Protein AF-A0A511D417-F1 (afdb_monomer_lite)

pLDDT: mean 85.89, std 12.25, range [36.97, 96.19]

Radius of gyration: 12.8 Å; chains: 1; bounding box: 34×26×36 Å

Sequence (86 aa):
MTGPVEIPRTPRRIVTLGREAEVVLALGLTPLGMPRSYYGGDVEPYLRDRIAGADVTLLDVADGIPYEQVAALKPDVILAGTSTGS

Organism: NCBI:txid1123024

Secondary structure (DSSP, 8-state):
-PPP----S--SSEEESSTHHHHHHHTT---SEEEPPTTSSSS-GGGHHHHTT---EEE--TTS--HHHHHHT--SEEE-------

InterPro domains:
  IPR002491 ABC transporter periplasmic binding domain [PS50983] (12-86)
  IPR051313 Bacterial iron-siderophore binding [PTHR30532] (2-82)

Foldseek 3Di:
DDDDDDDPDDWDAEEELDPVCVVCLVVLHHHQEYEADPVDDRHDPVCCVSCPVPNYHHFHDPVHGPVVVVVVSVGPDYHDPDDPDD

Structure (mmCIF, N/CA/C/O backbone):
data_AF-A0A511D417-F1
#
_entry.id   AF-A0A511D417-F1
#
loop_
_atom_site.group_PDB
_atom_site.id
_atom_site.type_symbol
_atom_site.label_atom_id
_atom_site.label_alt_id
_atom_site.label_comp_id
_atom_site.label_asym_id
_atom_site.label_entity_id
_atom_site.label_seq_id
_atom_site.pdbx_PDB_ins_code
_atom_site.Cartn_x
_atom_site.Cartn_y
_atom_site.Cartn_z
_atom_site.occupancy
_atom_site.B_iso_or_equiv
_atom_site.auth_seq_id
_atom_site.auth_comp_id
_atom_site.auth_asym_id
_atom_site.auth_atom_id
_atom_site.pdbx_PDB_model_num
ATOM 1 N N . MET A 1 1 ? 5.075 -1.787 21.303 1.00 45.88 1 MET A N 1
ATOM 2 C CA . MET A 1 1 ? 3.851 -2.578 21.547 1.00 45.88 1 MET A CA 1
ATOM 3 C C . MET A 1 1 ? 2.658 -1.698 21.230 1.00 45.88 1 MET A C 1
ATOM 5 O O . MET A 1 1 ? 2.503 -0.670 21.874 1.00 45.88 1 MET A O 1
ATOM 9 N N . THR A 1 2 ? 1.885 -2.039 20.207 1.00 64.19 2 THR A N 1
ATOM 10 C CA . THR A 1 2 ? 0.643 -1.344 19.838 1.00 64.19 2 THR A CA 1
ATOM 11 C C . THR A 1 2 ? -0.522 -1.882 20.674 1.00 64.19 2 THR A C 1
ATOM 13 O O . THR A 1 2 ? -0.554 -3.069 20.995 1.00 64.19 2 THR A O 1
ATOM 16 N N . GLY A 1 3 ? -1.445 -1.002 21.073 1.00 67.12 3 GLY A N 1
ATOM 17 C CA . GLY A 1 3 ? -2.695 -1.382 21.742 1.00 67.12 3 GLY A CA 1
ATOM 18 C C . GLY A 1 3 ? -3.686 -2.063 20.783 1.00 67.12 3 GLY A C 1
ATOM 19 O O . GLY A 1 3 ? -3.437 -2.097 19.576 1.00 67.12 3 GLY A O 1
ATOM 20 N N . PRO A 1 4 ? -4.798 -2.619 21.295 1.00 75.69 4 PRO A N 1
ATOM 21 C CA . PRO A 1 4 ? -5.799 -3.278 20.463 1.00 75.69 4 PRO A CA 1
ATOM 22 C C . PRO A 1 4 ? -6.441 -2.290 19.480 1.00 75.69 4 PRO A C 1
ATOM 24 O O . PRO A 1 4 ? -6.748 -1.153 19.836 1.00 75.69 4 PRO A O 1
ATOM 27 N N . VAL A 1 5 ? -6.658 -2.746 18.246 1.00 74.81 5 VAL A N 1
ATOM 28 C CA . VAL A 1 5 ? -7.409 -2.023 17.213 1.00 74.81 5 VAL A CA 1
ATOM 29 C C . VAL A 1 5 ? -8.710 -2.773 16.978 1.00 74.81 5 VAL A C 1
ATOM 31 O O . VAL A 1 5 ? -8.695 -3.947 16.610 1.00 74.81 5 VAL A O 1
ATOM 34 N N . GLU A 1 6 ? -9.838 -2.103 17.190 1.00 77.44 6 GLU A N 1
ATOM 35 C CA . GLU A 1 6 ? -11.149 -2.663 16.878 1.00 77.44 6 GLU A CA 1
ATOM 36 C C . GLU A 1 6 ? -11.497 -2.416 15.409 1.00 77.44 6 GLU A C 1
ATOM 38 O O . GLU A 1 6 ? -11.475 -1.284 14.927 1.00 77.44 6 GLU A O 1
ATOM 43 N N . ILE A 1 7 ? -11.858 -3.488 14.702 1.00 72.38 7 ILE A N 1
ATOM 44 C CA . ILE A 1 7 ? -12.368 -3.433 13.330 1.00 72.38 7 ILE A CA 1
ATOM 45 C C . ILE A 1 7 ? -13.838 -3.868 13.384 1.00 72.38 7 ILE A C 1
ATOM 47 O O . ILE A 1 7 ? -14.135 -5.058 13.283 1.00 72.38 7 ILE A O 1
ATOM 51 N N . PRO A 1 8 ? -14.785 -2.933 13.586 1.00 64.25 8 PRO A N 1
ATOM 52 C CA . PRO A 1 8 ? -16.182 -3.281 13.856 1.00 64.25 8 PRO A CA 1
ATOM 53 C C . PRO A 1 8 ? -16.927 -3.821 12.625 1.00 64.25 8 PRO A C 1
ATOM 55 O O . PRO A 1 8 ? -18.028 -4.352 12.756 1.00 64.25 8 PRO A O 1
ATOM 58 N N . ARG A 1 9 ? -16.377 -3.648 11.414 1.00 74.12 9 ARG A N 1
ATOM 59 C CA . ARG A 1 9 ? -16.981 -4.062 10.136 1.00 74.12 9 ARG A CA 1
ATOM 60 C C . ARG A 1 9 ? -15.908 -4.485 9.139 1.00 74.12 9 ARG A C 1
ATOM 62 O O . ARG A 1 9 ? -14.778 -4.021 9.230 1.00 74.12 9 ARG A O 1
ATOM 69 N N . THR A 1 10 ? -16.282 -5.303 8.153 1.00 78.75 10 THR A N 1
ATOM 70 C CA . THR A 1 10 ? -15.401 -5.667 7.034 1.00 78.75 10 THR A CA 1
ATOM 71 C C . THR A 1 10 ? -14.857 -4.403 6.349 1.00 78.75 10 THR A C 1
ATOM 73 O O . THR A 1 10 ? -15.671 -3.593 5.888 1.00 78.75 10 THR A O 1
ATOM 76 N N . PRO A 1 11 ? -13.524 -4.220 6.279 1.00 80.50 11 PRO A N 1
ATOM 77 C CA . PRO A 1 11 ? -12.910 -3.059 5.641 1.00 80.50 11 PRO A CA 1
ATOM 78 C C . PRO A 1 11 ? -13.258 -3.004 4.156 1.00 80.50 11 PRO A C 1
ATOM 80 O O . PRO A 1 11 ? -13.333 -4.038 3.490 1.00 80.50 11 PRO A O 1
ATOM 83 N N . ARG A 1 12 ? -13.459 -1.800 3.627 1.00 86.44 12 ARG A N 1
ATOM 84 C CA . ARG A 1 12 ? -13.744 -1.553 2.207 1.00 86.44 12 ARG A CA 1
ATOM 85 C C . ARG A 1 12 ? -12.697 -0.671 1.538 1.00 86.44 12 ARG A C 1
ATOM 87 O O . ARG A 1 12 ? -12.625 -0.663 0.315 1.00 86.44 12 ARG A O 1
ATOM 94 N N . ARG A 1 13 ? -11.925 0.098 2.308 1.00 92.31 13 ARG A N 1
ATOM 95 C CA . ARG A 1 13 ? -10.972 1.106 1.823 1.00 92.31 13 ARG A CA 1
ATOM 96 C C . ARG A 1 13 ? -9.603 0.845 2.443 1.00 92.31 13 ARG A C 1
ATOM 98 O O . ARG A 1 13 ? -9.140 1.580 3.311 1.00 92.31 13 ARG A O 1
ATOM 105 N N . ILE A 1 14 ? -8.979 -0.234 1.986 1.00 93.69 14 ILE A N 1
ATOM 106 C CA . ILE A 1 14 ? -7.720 -0.738 2.533 1.00 93.69 14 ILE A CA 1
ATOM 107 C C . ILE A 1 14 ? -6.549 0.013 1.896 1.00 93.69 14 ILE A C 1
ATOM 109 O O . ILE A 1 14 ? -6.465 0.100 0.672 1.00 93.69 14 ILE A O 1
ATOM 113 N N . VAL A 1 15 ? -5.625 0.509 2.714 1.00 95.94 15 VAL A N 1
ATOM 114 C CA . VAL A 1 15 ? -4.295 0.954 2.272 1.00 95.94 15 VAL A CA 1
ATOM 115 C C . VAL A 1 15 ? -3.245 0.076 2.936 1.00 95.94 15 VAL A C 1
ATOM 117 O O . VAL A 1 15 ? -3.347 -0.236 4.120 1.00 95.94 15 VAL A O 1
ATOM 120 N N . THR A 1 16 ? -2.230 -0.326 2.183 1.00 94.38 16 THR A N 1
ATOM 121 C CA . THR A 1 16 ? -1.099 -1.107 2.696 1.00 94.38 16 THR A CA 1
ATOM 122 C C . THR A 1 16 ? 0.169 -0.271 2.623 1.00 94.38 16 THR A C 1
ATOM 124 O O . THR A 1 16 ? 0.383 0.409 1.622 1.00 94.38 16 THR A O 1
ATOM 127 N N . LEU A 1 17 ? 1.010 -0.328 3.655 1.00 92.00 17 LEU A N 1
ATOM 128 C CA . LEU A 1 17 ? 2.281 0.408 3.713 1.00 92.00 17 LEU A CA 1
ATOM 129 C C . LEU A 1 17 ? 3.512 -0.498 3.563 1.00 92.00 17 LEU A C 1
ATOM 131 O O . LEU A 1 17 ? 4.634 -0.003 3.514 1.00 92.00 17 LEU A O 1
ATOM 135 N N . GLY A 1 18 ? 3.305 -1.810 3.474 1.00 89.69 18 GLY A N 1
ATOM 136 C CA . GLY A 1 18 ? 4.359 -2.805 3.346 1.00 89.69 18 GLY A CA 1
ATOM 137 C C . GLY A 1 18 ? 3.942 -3.995 2.482 1.00 89.69 18 GLY A C 1
ATOM 138 O O . GLY A 1 18 ? 3.061 -3.898 1.620 1.00 89.69 18 GLY A O 1
ATOM 139 N N . ARG A 1 19 ? 4.541 -5.160 2.757 1.00 89.56 19 ARG A N 1
ATOM 140 C CA . ARG A 1 19 ? 4.258 -6.413 2.033 1.00 89.56 19 ARG A CA 1
ATOM 141 C C . ARG A 1 19 ? 2.862 -6.981 2.294 1.00 89.56 19 ARG A C 1
ATOM 143 O O . ARG A 1 19 ? 2.478 -7.985 1.704 1.00 89.56 19 ARG A O 1
ATOM 150 N N . GLU A 1 20 ? 2.055 -6.329 3.127 1.00 90.50 20 GLU A N 1
ATOM 151 C CA . GLU A 1 20 ? 0.642 -6.673 3.306 1.00 90.50 20 GLU A CA 1
ATOM 152 C C . GLU A 1 20 ? -0.148 -6.544 2.002 1.00 90.50 20 GLU A C 1
ATOM 154 O O . GLU A 1 20 ? -1.166 -7.217 1.855 1.00 90.50 20 GLU A O 1
ATOM 159 N N . ALA A 1 21 ? 0.330 -5.737 1.045 1.00 91.75 21 ALA A N 1
ATOM 160 C CA . ALA A 1 21 ? -0.234 -5.653 -0.301 1.00 91.75 21 ALA A CA 1
ATOM 161 C C . ALA A 1 21 ? -0.371 -7.038 -0.951 1.00 91.75 21 ALA A C 1
ATOM 163 O O . ALA A 1 21 ? -1.418 -7.356 -1.513 1.00 91.75 21 ALA A O 1
ATOM 164 N N . GLU A 1 22 ? 0.647 -7.893 -0.811 1.00 92.00 22 GLU A N 1
ATOM 165 C CA . GLU A 1 22 ? 0.649 -9.251 -1.362 1.00 92.00 22 GLU A CA 1
ATOM 166 C C . GLU A 1 22 ? -0.467 -10.101 -0.749 1.00 92.00 22 GLU A C 1
ATOM 168 O O . GLU A 1 22 ? -1.184 -10.801 -1.461 1.00 92.00 22 GLU A O 1
ATOM 173 N N . VAL A 1 23 ? -0.654 -10.002 0.570 1.00 90.81 23 VAL A N 1
ATOM 174 C CA . VAL A 1 23 ? -1.682 -10.752 1.303 1.00 90.81 23 VAL A CA 1
ATOM 175 C C . VAL A 1 23 ? -3.079 -10.278 0.908 1.00 90.81 23 VAL A C 1
ATOM 177 O O . VAL A 1 23 ? -3.946 -11.101 0.621 1.00 90.81 23 VAL A O 1
ATOM 180 N N . VAL A 1 24 ? -3.301 -8.963 0.848 1.00 91.69 24 VAL A N 1
ATOM 181 C CA . VAL A 1 24 ? -4.587 -8.374 0.442 1.00 91.69 24 VAL A CA 1
ATOM 182 C C . VAL A 1 24 ? -4.958 -8.827 -0.974 1.00 91.69 24 VAL A C 1
ATOM 184 O O . VAL A 1 24 ? -6.058 -9.342 -1.183 1.00 91.69 24 VAL A O 1
ATOM 187 N N . LEU A 1 25 ? -4.015 -8.737 -1.918 1.00 91.88 25 LEU A N 1
ATOM 188 C CA . LEU A 1 25 ? -4.212 -9.164 -3.306 1.00 91.88 25 LEU A CA 1
ATOM 189 C C . LEU A 1 25 ? -4.413 -10.682 -3.437 1.00 91.88 25 LEU A C 1
ATOM 191 O O . LEU A 1 25 ? -5.232 -11.136 -4.243 1.00 91.88 25 LEU A O 1
ATOM 195 N N . ALA A 1 26 ? -3.709 -11.487 -2.635 1.00 90.12 26 ALA A N 1
ATOM 196 C CA . ALA A 1 26 ? -3.869 -12.941 -2.612 1.00 90.12 26 ALA A CA 1
ATOM 197 C C . ALA A 1 26 ? -5.259 -13.370 -2.115 1.00 90.12 26 ALA A C 1
ATOM 199 O O . ALA A 1 26 ? -5.818 -14.340 -2.628 1.00 90.12 26 ALA A O 1
ATOM 200 N N . LEU A 1 27 ? -5.844 -12.615 -1.179 1.00 89.81 27 LEU A N 1
ATOM 201 C CA . LEU A 1 27 ? -7.210 -12.813 -0.684 1.00 89.81 27 LEU A CA 1
ATOM 202 C C . LEU A 1 27 ? -8.294 -12.326 -1.664 1.00 89.81 27 LEU A C 1
ATOM 204 O O . LEU A 1 27 ? -9.481 -12.415 -1.356 1.00 89.81 27 LEU A O 1
ATOM 208 N N . GLY A 1 28 ? -7.908 -11.825 -2.843 1.00 89.25 28 GLY A N 1
ATOM 209 C CA . GLY A 1 28 ? -8.837 -11.310 -3.851 1.00 89.25 28 GLY A CA 1
ATOM 210 C C . GLY A 1 28 ? -9.404 -9.930 -3.514 1.00 89.25 28 GLY A C 1
ATOM 211 O O . GLY A 1 28 ? -10.394 -9.517 -4.112 1.00 89.25 28 GLY A O 1
ATOM 212 N N . LEU A 1 29 ? -8.798 -9.225 -2.557 1.00 90.94 29 LEU A N 1
ATOM 213 C CA . LEU A 1 29 ? -9.126 -7.844 -2.235 1.00 90.94 29 LEU A CA 1
ATOM 214 C C . LEU A 1 29 ? -8.180 -6.906 -2.988 1.00 90.94 29 LEU A C 1
ATOM 216 O O . LEU A 1 29 ? -7.014 -7.220 -3.211 1.00 90.94 29 LEU A O 1
ATOM 220 N N . THR A 1 30 ? -8.672 -5.723 -3.338 1.00 93.62 30 THR A N 1
ATOM 221 C CA . THR A 1 30 ? -7.883 -4.698 -4.025 1.00 93.62 30 THR A CA 1
ATOM 222 C C . THR A 1 30 ? -7.673 -3.512 -3.082 1.00 93.62 30 THR A C 1
ATOM 224 O O . THR A 1 30 ? -8.662 -2.922 -2.637 1.00 93.62 30 THR A O 1
ATOM 227 N N . PRO A 1 31 ? -6.424 -3.155 -2.737 1.00 94.81 31 PRO A N 1
ATOM 228 C CA . PRO A 1 31 ? -6.157 -1.972 -1.931 1.00 94.81 31 PRO A CA 1
ATOM 229 C C . PRO A 1 31 ? -6.351 -0.691 -2.756 1.00 94.81 31 PRO A C 1
ATOM 231 O O . PRO A 1 31 ? -6.121 -0.680 -3.960 1.00 94.81 31 PRO A O 1
ATOM 234 N N . LEU A 1 32 ? -6.720 0.410 -2.097 1.00 96.19 32 LEU A N 1
ATOM 235 C CA . LEU A 1 32 ? -6.735 1.748 -2.707 1.00 96.19 32 LEU A CA 1
ATOM 236 C C . LEU A 1 32 ? -5.323 2.279 -2.952 1.00 96.19 32 LEU A C 1
ATOM 238 O O . LEU A 1 32 ? -5.100 3.080 -3.857 1.00 96.19 32 LEU A O 1
ATOM 242 N N . GLY A 1 33 ? -4.374 1.850 -2.122 1.00 95.62 33 GLY A N 1
ATOM 243 C CA . GLY A 1 33 ? -2.974 2.187 -2.291 1.00 95.62 33 GLY A CA 1
ATOM 244 C C . GLY A 1 33 ? -2.054 1.133 -1.703 1.00 95.62 33 GLY A C 1
ATOM 245 O O . GLY A 1 33 ? -2.360 0.532 -0.668 1.00 95.62 33 GLY A O 1
ATOM 246 N N . MET A 1 34 ? -0.934 0.915 -2.384 1.00 95.19 34 MET A N 1
ATOM 247 C CA . MET A 1 34 ? 0.105 -0.039 -2.004 1.00 95.19 34 MET A CA 1
ATOM 248 C C . MET A 1 34 ? 1.496 0.518 -2.314 1.00 95.19 34 MET A C 1
ATOM 250 O O . MET A 1 34 ? 1.604 1.407 -3.160 1.00 95.19 34 MET A O 1
ATOM 254 N N . PRO A 1 35 ? 2.563 0.008 -1.677 1.00 93.81 35 PRO A N 1
ATOM 255 C CA . PRO A 1 35 ? 3.927 0.400 -2.009 1.00 93.81 35 PRO A CA 1
ATOM 256 C C . PRO A 1 35 ? 4.273 0.121 -3.473 1.00 93.81 35 PRO A C 1
ATOM 258 O O . PRO A 1 35 ? 3.812 -0.868 -4.052 1.00 93.81 35 PRO A O 1
ATOM 261 N N . ARG A 1 36 ? 5.143 0.958 -4.046 1.00 92.56 36 ARG A N 1
ATOM 262 C CA . ARG A 1 36 ? 5.881 0.597 -5.263 1.00 92.56 36 ARG A CA 1
ATOM 263 C C . ARG A 1 36 ? 6.741 -0.648 -5.041 1.00 92.56 36 ARG A C 1
ATOM 265 O O . ARG A 1 36 ? 7.054 -1.009 -3.907 1.00 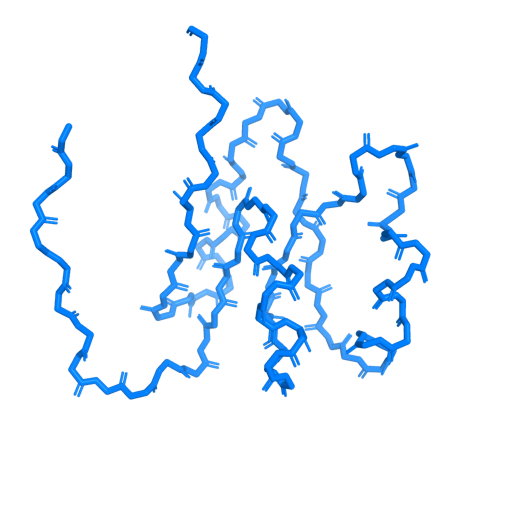92.56 36 ARG A O 1
ATOM 272 N N . SER A 1 37 ? 7.138 -1.284 -6.143 1.00 90.31 37 SER A N 1
ATOM 273 C CA . SER A 1 37 ? 8.084 -2.404 -6.118 1.00 90.31 37 SER A CA 1
ATOM 274 C C . SER A 1 37 ? 9.349 -2.058 -5.329 1.00 90.31 37 SER A C 1
ATOM 276 O O . SER A 1 37 ? 9.957 -1.006 -5.529 1.00 90.31 37 SER A O 1
ATOM 278 N N . TYR A 1 38 ? 9.783 -2.991 -4.482 1.00 83.25 38 TYR A N 1
ATOM 279 C CA . TYR A 1 38 ? 11.020 -2.861 -3.708 1.00 83.25 38 TYR A CA 1
ATOM 280 C C . TYR A 1 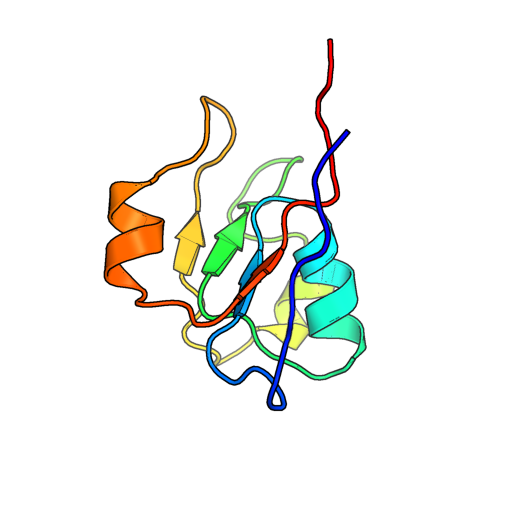38 ? 12.271 -3.109 -4.556 1.00 83.25 38 TYR A C 1
ATOM 282 O O . TYR A 1 38 ? 13.365 -2.687 -4.191 1.00 83.25 38 TYR A O 1
ATOM 290 N N . TYR A 1 39 ? 12.114 -3.802 -5.685 1.00 81.69 39 TYR A N 1
ATOM 291 C CA . TYR A 1 39 ? 13.202 -4.184 -6.586 1.00 81.69 39 TYR A CA 1
ATOM 292 C C . TYR A 1 39 ? 13.289 -3.293 -7.835 1.00 81.69 39 TYR A C 1
ATOM 294 O O . TYR A 1 39 ? 14.100 -3.553 -8.725 1.00 81.69 39 TYR A O 1
ATOM 302 N N . GLY A 1 40 ? 12.493 -2.220 -7.878 1.00 80.81 40 GLY A N 1
ATOM 303 C CA . GLY A 1 40 ? 12.487 -1.228 -8.946 1.00 80.81 40 GLY A CA 1
ATOM 304 C C . GLY A 1 40 ? 11.322 -1.380 -9.927 1.00 80.81 40 GLY A C 1
ATOM 305 O O . GLY A 1 40 ? 10.831 -2.471 -10.216 1.00 80.81 40 GLY A O 1
ATOM 306 N N . GLY A 1 41 ? 10.897 -0.239 -10.470 1.00 86.75 41 GLY A N 1
ATOM 307 C CA . GLY A 1 41 ? 9.681 -0.122 -11.271 1.00 86.75 41 GLY A CA 1
ATOM 308 C C . GLY A 1 41 ? 8.440 0.130 -10.414 1.00 86.75 41 GLY A C 1
ATOM 309 O O . GLY A 1 41 ? 8.520 0.374 -9.214 1.00 86.75 41 GLY A O 1
ATOM 310 N N . ASP A 1 42 ? 7.275 0.095 -11.054 1.00 89.69 42 ASP A N 1
ATOM 311 C CA . ASP A 1 42 ? 6.020 0.458 -10.398 1.00 89.69 42 ASP A CA 1
ATOM 312 C C . ASP A 1 42 ? 5.486 -0.664 -9.498 1.00 89.69 42 ASP A C 1
ATOM 314 O O . ASP A 1 42 ? 5.119 -0.423 -8.351 1.00 89.69 42 ASP A O 1
ATOM 318 N N . VAL A 1 43 ? 5.454 -1.902 -10.003 1.00 92.19 43 VAL A N 1
ATOM 319 C CA . VAL A 1 43 ? 4.782 -3.042 -9.358 1.00 92.19 43 VAL A CA 1
ATOM 320 C C . VAL A 1 43 ? 5.562 -4.329 -9.603 1.00 92.19 43 VAL A C 1
ATOM 322 O O . VAL A 1 43 ? 6.022 -4.582 -10.728 1.00 92.19 43 VAL A O 1
ATOM 325 N N . GLU A 1 44 ? 5.646 -5.163 -8.563 1.00 91.44 44 GLU A N 1
ATOM 326 C CA . GLU A 1 44 ? 6.226 -6.504 -8.627 1.00 91.44 44 GLU A CA 1
ATOM 327 C C . GLU A 1 44 ? 5.585 -7.337 -9.751 1.00 91.44 44 GLU A C 1
ATOM 329 O O . GLU A 1 44 ? 4.355 -7.408 -9.828 1.00 91.44 44 GLU A O 1
ATOM 334 N N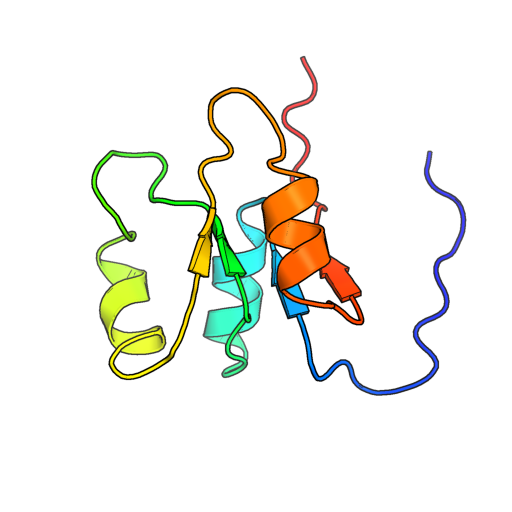 . PRO A 1 45 ? 6.368 -8.003 -10.624 1.00 91.25 45 PRO A N 1
ATOM 335 C CA . PRO A 1 45 ? 5.831 -8.691 -11.799 1.00 91.25 45 PRO A CA 1
ATOM 336 C C . PRO A 1 45 ? 4.699 -9.678 -11.498 1.00 91.25 45 PRO A C 1
ATOM 338 O O . PRO A 1 45 ? 3.730 -9.737 -12.248 1.00 91.25 45 PRO A O 1
ATOM 341 N N . TYR A 1 46 ? 4.789 -10.399 -10.379 1.00 89.25 46 TYR A N 1
ATOM 342 C CA . TYR A 1 46 ? 3.797 -11.392 -9.963 1.00 89.25 46 TYR A CA 1
ATOM 343 C C . TYR A 1 46 ? 2.498 -10.785 -9.397 1.00 89.25 46 TYR A C 1
ATOM 345 O O . TYR A 1 46 ? 1.510 -11.500 -9.246 1.00 89.25 46 TYR A O 1
ATOM 353 N N . LEU A 1 47 ? 2.474 -9.481 -9.093 1.00 92.25 47 LEU A N 1
ATOM 354 C CA . LEU A 1 47 ? 1.280 -8.764 -8.629 1.00 92.25 47 LEU A CA 1
ATOM 355 C C . LEU A 1 47 ? 0.548 -8.027 -9.753 1.00 92.25 47 LEU A C 1
ATOM 357 O O . LEU A 1 47 ? -0.610 -7.659 -9.570 1.00 92.25 47 LEU A O 1
ATOM 361 N N . ARG A 1 48 ? 1.185 -7.822 -10.913 1.00 91.06 48 ARG A N 1
ATOM 362 C CA . ARG A 1 48 ? 0.635 -7.011 -12.016 1.00 91.06 48 ARG A CA 1
ATOM 363 C C . ARG A 1 48 ? -0.746 -7.477 -12.457 1.00 91.06 48 ARG A C 1
ATOM 365 O O . ARG A 1 48 ? -1.651 -6.658 -12.559 1.00 91.06 48 ARG A O 1
ATOM 372 N N . ASP A 1 49 ? -0.930 -8.782 -12.626 1.00 91.69 49 ASP A N 1
ATOM 373 C CA . ASP A 1 49 ? -2.215 -9.351 -13.048 1.00 91.69 49 ASP A CA 1
ATOM 374 C C . ASP A 1 49 ? -3.315 -9.156 -11.996 1.00 91.69 49 ASP A C 1
ATOM 376 O O . ASP A 1 49 ? -4.492 -9.052 -12.331 1.00 91.69 49 ASP A O 1
ATOM 380 N N . ARG A 1 50 ? -2.945 -9.072 -10.711 1.00 91.19 50 ARG A N 1
ATOM 381 C CA . ARG A 1 50 ? -3.890 -8.908 -9.594 1.00 91.19 50 ARG A CA 1
ATOM 382 C C . ARG A 1 50 ? -4.421 -7.485 -9.465 1.00 91.19 50 ARG A C 1
ATOM 384 O O . ARG A 1 50 ? -5.483 -7.293 -8.882 1.00 91.19 50 ARG A O 1
ATOM 391 N N . ILE A 1 51 ? -3.690 -6.512 -9.996 1.00 92.12 51 ILE A N 1
ATOM 392 C CA . ILE A 1 51 ? -4.090 -5.101 -10.013 1.00 92.12 51 ILE A CA 1
ATOM 393 C C . ILE A 1 51 ? -4.427 -4.610 -11.426 1.00 92.12 51 ILE A C 1
ATOM 395 O O . ILE A 1 51 ? -4.690 -3.426 -11.622 1.00 92.12 51 ILE A O 1
ATOM 399 N N . ALA A 1 52 ? -4.397 -5.491 -12.428 1.00 90.00 52 ALA A N 1
ATOM 400 C CA . ALA A 1 52 ? -4.674 -5.121 -13.806 1.00 90.00 52 ALA A CA 1
ATOM 401 C C . ALA A 1 52 ? -6.104 -4.567 -13.924 1.00 90.00 52 ALA A C 1
ATOM 403 O O . ALA A 1 52 ? -7.079 -5.251 -13.621 1.00 90.00 52 ALA A O 1
ATOM 404 N N . GLY A 1 53 ? -6.224 -3.307 -14.351 1.00 87.12 53 GLY A N 1
ATOM 405 C CA . GLY A 1 53 ? -7.511 -2.611 -14.455 1.00 87.12 53 GLY A CA 1
ATOM 406 C C . GLY A 1 53 ? -8.079 -2.097 -13.127 1.00 87.12 53 GLY A C 1
ATOM 407 O O . GLY A 1 53 ? -9.174 -1.536 -13.126 1.00 87.12 53 GLY A O 1
ATOM 408 N N . ALA A 1 54 ? -7.355 -2.252 -12.017 1.00 89.88 54 ALA A N 1
ATOM 409 C CA . ALA A 1 54 ? -7.703 -1.639 -10.746 1.00 89.88 54 ALA A CA 1
ATOM 410 C C . ALA A 1 54 ? -7.098 -0.234 -10.624 1.00 89.88 54 ALA A C 1
ATOM 412 O O . ALA A 1 54 ? -5.960 0.008 -11.024 1.00 89.88 54 ALA A O 1
ATOM 413 N N . ASP A 1 55 ? -7.855 0.681 -10.021 1.00 91.31 55 ASP A N 1
ATOM 414 C CA . ASP A 1 55 ? -7.373 2.015 -9.663 1.00 91.31 55 ASP A CA 1
ATOM 415 C C . ASP A 1 55 ? -6.633 1.944 -8.320 1.00 91.31 55 ASP A C 1
ATOM 417 O O . ASP A 1 55 ? -7.222 2.109 -7.249 1.00 91.31 55 ASP A O 1
ATOM 421 N N . VAL A 1 56 ? -5.350 1.580 -8.386 1.00 94.62 56 VAL A N 1
ATOM 422 C CA . VAL A 1 56 ? -4.474 1.439 -7.219 1.00 94.62 56 VAL A CA 1
ATOM 423 C C . VAL A 1 56 ? -3.427 2.543 -7.236 1.00 94.62 56 VAL A C 1
ATOM 425 O O . VAL A 1 56 ? -2.630 2.654 -8.167 1.00 94.62 56 VAL A O 1
ATOM 428 N N . THR A 1 57 ? -3.385 3.339 -6.170 1.00 95.62 57 THR A N 1
ATOM 429 C CA . THR A 1 57 ? -2.359 4.371 -5.995 1.00 95.62 57 THR A CA 1
ATOM 430 C C . THR A 1 57 ? -1.049 3.748 -5.523 1.00 95.62 57 THR A C 1
ATOM 432 O O . THR A 1 57 ? -0.985 3.130 -4.461 1.00 95.62 57 THR A O 1
ATOM 435 N N . LEU A 1 58 ? 0.018 3.937 -6.296 1.00 94.44 58 LEU A N 1
ATOM 436 C CA . LEU A 1 58 ? 1.351 3.471 -5.924 1.00 94.44 58 LEU A CA 1
ATOM 437 C C . LEU A 1 58 ? 2.032 4.483 -5.006 1.00 94.44 58 LEU A C 1
ATOM 439 O O . LEU A 1 58 ? 2.342 5.606 -5.409 1.00 94.44 58 LEU A O 1
ATOM 443 N N . LEU A 1 59 ? 2.259 4.063 -3.768 1.00 93.19 59 LEU A N 1
ATOM 444 C CA . LEU A 1 59 ? 2.868 4.856 -2.713 1.00 93.19 59 LEU A CA 1
ATOM 445 C C . LEU A 1 59 ? 4.386 4.695 -2.775 1.00 93.19 59 LEU A C 1
ATOM 447 O O . LEU A 1 59 ? 4.906 3.577 -2.772 1.00 93.19 59 LEU A O 1
ATOM 451 N N . ASP A 1 60 ? 5.097 5.817 -2.809 1.00 90.81 60 ASP A N 1
ATOM 452 C CA . ASP A 1 60 ? 6.535 5.809 -2.567 1.00 90.81 60 ASP A CA 1
ATOM 453 C C . ASP A 1 60 ? 6.776 5.791 -1.059 1.00 90.81 60 ASP A C 1
ATOM 455 O O . ASP A 1 60 ? 6.443 6.753 -0.370 1.00 90.81 60 ASP A O 1
ATOM 459 N N . VAL A 1 61 ? 7.275 4.665 -0.555 1.00 87.94 61 VAL A N 1
ATOM 460 C CA . VAL A 1 61 ? 7.549 4.459 0.874 1.00 87.94 61 VAL A CA 1
ATOM 461 C C . VAL A 1 61 ? 9.044 4.322 1.166 1.00 87.94 61 VAL A C 1
ATOM 463 O O . VAL A 1 61 ? 9.407 4.033 2.304 1.00 87.94 61 VAL A O 1
ATOM 466 N N . ALA A 1 62 ? 9.911 4.510 0.160 1.00 83.56 62 ALA A N 1
ATOM 467 C CA . ALA A 1 62 ? 11.354 4.303 0.288 1.00 83.56 62 ALA A CA 1
ATOM 468 C C . ALA A 1 62 ? 11.991 5.266 1.304 1.00 83.56 62 ALA A C 1
ATOM 470 O O . ALA A 1 62 ? 12.786 4.840 2.140 1.00 83.56 62 ALA A O 1
ATOM 471 N N . ASP A 1 63 ? 11.573 6.533 1.275 1.00 82.44 63 ASP A N 1
ATOM 472 C CA 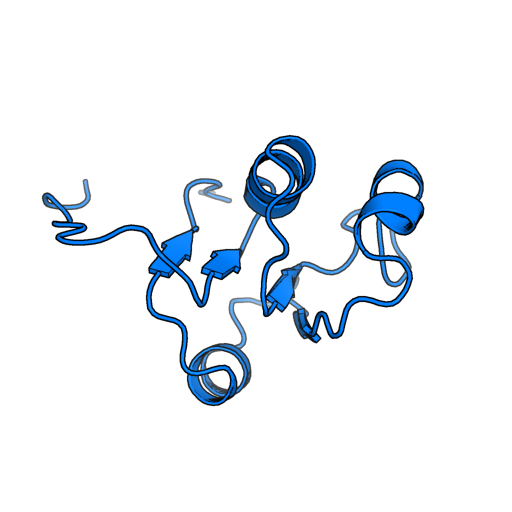. ASP A 1 63 ? 12.068 7.593 2.165 1.00 82.44 63 ASP A CA 1
ATOM 473 C C . ASP A 1 63 ? 11.148 7.842 3.380 1.00 82.44 63 ASP A C 1
ATOM 475 O O . ASP A 1 63 ? 11.364 8.768 4.166 1.00 82.44 63 ASP A O 1
ATOM 479 N N . GLY A 1 64 ? 10.107 7.021 3.548 1.00 85.62 64 GLY A N 1
ATOM 480 C CA . GLY A 1 64 ? 9.116 7.138 4.617 1.00 85.62 64 GLY A CA 1
ATOM 481 C C . GLY A 1 64 ? 7.672 7.123 4.116 1.00 85.62 64 GLY A C 1
ATOM 482 O O . GLY A 1 64 ? 7.397 7.102 2.923 1.00 85.62 64 GLY A O 1
ATOM 483 N N . ILE A 1 65 ? 6.718 7.116 5.049 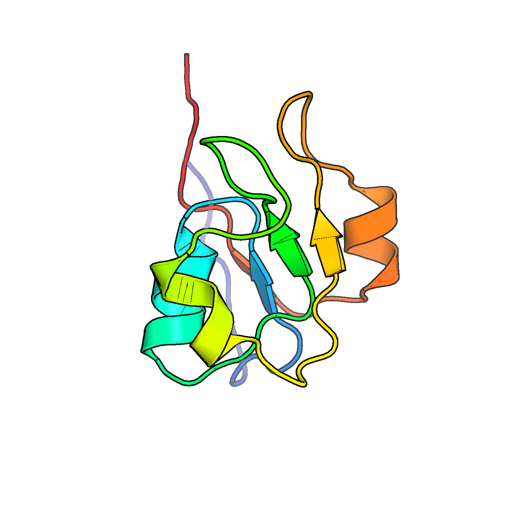1.00 89.50 65 ILE A N 1
ATOM 484 C CA . ILE A 1 65 ? 5.290 6.996 4.721 1.00 89.50 65 ILE A CA 1
ATOM 485 C C . ILE A 1 65 ? 4.763 8.325 4.139 1.00 89.50 65 ILE A C 1
ATOM 487 O O . ILE A 1 65 ? 4.841 9.355 4.816 1.00 89.50 65 ILE A O 1
ATOM 491 N N . PRO A 1 66 ? 4.142 8.328 2.942 1.00 91.75 66 PRO A N 1
ATOM 492 C CA . PRO A 1 66 ? 3.561 9.527 2.343 1.00 91.75 66 PRO A CA 1
ATOM 493 C C . PRO A 1 66 ? 2.181 9.825 2.954 1.00 91.75 66 PRO A C 1
ATOM 495 O O . PRO A 1 66 ? 1.139 9.571 2.349 1.00 91.75 66 PRO A O 1
ATOM 498 N N . TYR A 1 67 ? 2.167 10.366 4.176 1.00 91.12 67 TYR A N 1
ATOM 499 C CA . TYR A 1 67 ? 0.948 10.559 4.976 1.00 91.12 67 TYR A CA 1
ATOM 500 C C . TYR A 1 67 ? -0.163 11.335 4.258 1.00 91.12 67 TYR A C 1
ATOM 502 O O . TYR A 1 67 ? -1.319 10.930 4.330 1.00 91.12 67 TYR A O 1
ATOM 510 N N . GLU A 1 68 ? 0.171 12.401 3.527 1.00 92.06 68 GLU A N 1
ATOM 511 C CA . GLU A 1 68 ? -0.814 13.207 2.789 1.00 92.06 68 GLU A CA 1
ATOM 512 C C . GLU A 1 68 ? -1.489 12.413 1.663 1.00 92.06 68 GLU A C 1
ATOM 514 O O . GLU A 1 68 ? -2.703 12.492 1.474 1.00 92.06 68 GLU A O 1
ATOM 519 N N . GLN A 1 69 ? -0.725 11.583 0.944 1.00 93.81 69 GLN A N 1
ATOM 520 C CA . GLN A 1 69 ? -1.287 10.713 -0.093 1.00 93.81 69 GLN A CA 1
ATOM 521 C C . GLN A 1 69 ? -2.178 9.640 0.531 1.00 93.81 69 GLN A C 1
ATOM 523 O O . GLN A 1 69 ? -3.291 9.412 0.064 1.00 93.81 69 GLN A O 1
ATOM 528 N N . VAL A 1 70 ? -1.733 9.032 1.633 1.00 93.19 70 VAL A N 1
ATOM 529 C CA . VAL A 1 70 ? -2.532 8.053 2.380 1.00 93.19 70 VAL A CA 1
ATOM 530 C C . VAL A 1 70 ? -3.834 8.684 2.887 1.00 93.19 70 VAL A C 1
ATOM 532 O O . VAL A 1 70 ? -4.899 8.087 2.743 1.00 93.19 70 VAL A O 1
ATOM 535 N N . ALA A 1 71 ? -3.787 9.907 3.419 1.00 92.56 71 ALA A N 1
ATOM 536 C CA . ALA A 1 71 ? -4.964 10.627 3.898 1.00 92.56 71 ALA A CA 1
ATOM 537 C C . ALA A 1 71 ? -5.941 10.973 2.761 1.00 92.56 71 ALA A C 1
ATOM 539 O O . ALA A 1 71 ? -7.157 10.830 2.926 1.00 92.56 71 ALA A O 1
ATOM 540 N N . ALA A 1 72 ? -5.430 11.356 1.586 1.00 95.06 72 ALA A N 1
ATOM 541 C CA . ALA A 1 72 ? -6.245 11.651 0.408 1.00 95.06 72 ALA A CA 1
ATOM 542 C C . ALA A 1 72 ? -7.066 10.438 -0.069 1.00 95.06 72 ALA A C 1
ATOM 544 O O . ALA A 1 72 ? -8.193 10.602 -0.545 1.00 95.06 72 ALA A O 1
ATOM 545 N N . LEU A 1 73 ? -6.555 9.217 0.133 1.00 94.19 73 LEU A N 1
ATOM 546 C CA . LEU A 1 73 ? -7.265 7.973 -0.187 1.00 94.19 73 LEU A CA 1
ATOM 547 C C . LEU A 1 73 ? -8.435 7.679 0.762 1.00 94.19 73 LEU A C 1
ATOM 549 O O . LEU A 1 73 ? -9.277 6.833 0.447 1.00 94.19 73 LEU A O 1
ATOM 553 N N . LYS A 1 74 ? -8.541 8.390 1.893 1.00 94.00 74 LYS A N 1
ATOM 554 C CA . LYS A 1 74 ? -9.581 8.197 2.918 1.00 94.00 74 LYS A CA 1
ATOM 555 C C . LYS A 1 74 ? -9.747 6.713 3.300 1.00 94.00 74 LYS A C 1
ATOM 557 O O . LYS A 1 74 ? -10.842 6.170 3.104 1.00 94.00 74 LYS A O 1
ATOM 562 N N . PRO A 1 75 ? -8.679 6.026 3.747 1.00 93.06 75 PRO A N 1
ATOM 563 C CA . PRO A 1 75 ? -8.763 4.624 4.126 1.00 93.06 75 PRO A CA 1
ATOM 564 C C . PRO A 1 75 ? -9.622 4.432 5.376 1.00 93.06 75 PRO A C 1
ATOM 566 O O . PRO A 1 75 ? -9.681 5.306 6.240 1.00 93.06 75 PRO A O 1
ATOM 569 N N . ASP A 1 76 ? -10.266 3.272 5.481 1.00 92.25 76 ASP A N 1
ATOM 570 C CA . ASP A 1 76 ? -10.902 2.822 6.724 1.00 92.25 76 ASP A CA 1
ATOM 571 C C . ASP A 1 76 ? -9.974 1.921 7.549 1.00 92.25 76 ASP A C 1
ATOM 573 O O . ASP A 1 76 ? -10.094 1.876 8.772 1.00 92.25 76 ASP A O 1
ATOM 577 N N . VAL A 1 77 ? -9.017 1.259 6.894 1.00 91.75 77 VAL A N 1
ATOM 578 C CA . VAL A 1 77 ? -7.960 0.466 7.522 1.00 91.75 77 VAL A CA 1
ATOM 579 C C . VAL A 1 77 ? -6.637 0.701 6.796 1.00 91.75 77 VAL A C 1
ATOM 581 O O . VAL A 1 77 ? -6.565 0.649 5.567 1.00 91.75 77 VAL A O 1
ATOM 584 N N . ILE A 1 78 ? -5.577 0.914 7.580 1.00 92.38 78 ILE A N 1
ATOM 585 C CA . ILE A 1 78 ? -4.193 0.964 7.106 1.00 92.38 78 ILE A CA 1
ATOM 586 C C . ILE A 1 78 ? -3.462 -0.260 7.660 1.00 92.38 78 ILE A C 1
ATOM 588 O O . ILE A 1 78 ? -3.380 -0.440 8.875 1.00 92.38 78 ILE A O 1
ATOM 592 N N . LEU A 1 79 ? -2.937 -1.104 6.775 1.00 89.81 79 LEU A N 1
ATOM 593 C CA . LEU A 1 79 ? -2.133 -2.267 7.136 1.00 89.81 79 LEU A CA 1
ATOM 594 C C . LEU A 1 79 ? -0.646 -1.903 7.081 1.00 89.81 79 LEU A C 1
ATOM 596 O O . LEU A 1 79 ? -0.127 -1.531 6.029 1.00 89.81 79 LEU A O 1
ATOM 600 N N . ALA A 1 80 ? 0.019 -2.012 8.229 1.00 86.62 80 ALA A N 1
ATOM 601 C CA . ALA A 1 80 ? 1.430 -1.677 8.421 1.00 86.62 80 ALA A CA 1
ATOM 602 C C . ALA A 1 80 ? 2.082 -2.664 9.409 1.00 86.62 80 ALA A C 1
ATOM 604 O O . ALA A 1 80 ? 2.556 -2.282 10.477 1.00 86.62 80 ALA A O 1
ATOM 605 N N . GLY A 1 81 ? 2.005 -3.962 9.100 1.00 77.19 81 GLY A N 1
ATOM 606 C CA . GLY A 1 81 ? 2.563 -5.036 9.935 1.00 77.19 81 GLY A CA 1
ATOM 607 C C . GLY A 1 81 ? 4.048 -5.305 9.674 1.00 77.19 81 GLY A C 1
ATOM 608 O O . GLY A 1 81 ? 4.742 -5.864 10.520 1.00 77.19 81 GLY A O 1
ATOM 609 N N . THR A 1 82 ? 4.541 -4.885 8.515 1.00 68.56 82 THR A N 1
ATOM 610 C CA . THR A 1 82 ? 5.925 -4.989 8.084 1.00 68.56 82 THR A CA 1
ATOM 611 C C . THR A 1 82 ? 6.670 -3.829 8.720 1.00 68.56 82 THR A C 1
ATOM 613 O O . THR A 1 82 ? 6.567 -2.692 8.264 1.00 68.56 82 THR A O 1
ATOM 616 N N . SER A 1 83 ? 7.405 -4.100 9.796 1.00 54.84 83 SER A N 1
ATOM 617 C CA . SER A 1 83 ? 8.347 -3.128 10.335 1.00 54.84 83 SER A CA 1
ATOM 618 C C . SER A 1 83 ? 9.698 -3.280 9.637 1.00 54.84 83 SER A C 1
ATOM 620 O O . SER A 1 83 ? 10.343 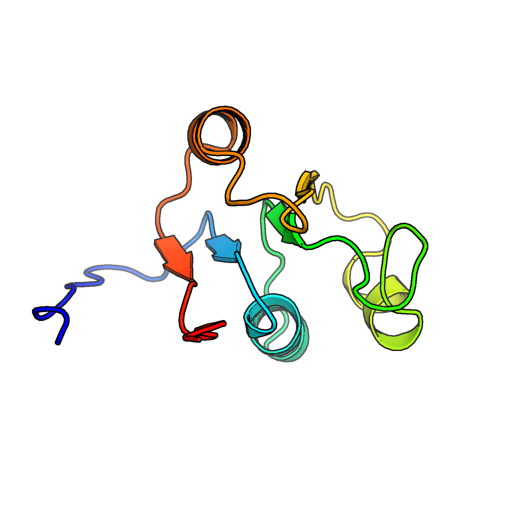-4.325 9.693 1.00 54.84 83 SER A O 1
ATOM 622 N N . THR A 1 84 ? 10.175 -2.208 9.014 1.00 51.62 84 THR A N 1
ATOM 623 C CA . THR A 1 84 ? 11.612 -1.964 8.847 1.00 51.62 84 THR A CA 1
ATOM 624 C C . THR A 1 84 ? 12.109 -1.321 10.136 1.00 51.62 84 THR A C 1
ATOM 626 O O . THR A 1 84 ? 12.350 -0.121 10.205 1.00 51.62 84 THR A O 1
ATOM 629 N N . GLY A 1 85 ? 12.138 -2.107 11.213 1.00 43.25 85 GLY A N 1
ATOM 630 C CA . GLY A 1 85 ? 12.804 -1.705 12.444 1.00 43.25 85 GLY A CA 1
ATOM 631 C C . GLY A 1 85 ? 14.301 -1.951 12.299 1.00 43.25 85 GLY A C 1
ATOM 632 O O . GLY A 1 85 ? 14.724 -3.105 12.318 1.00 43.25 85 GLY A O 1
ATOM 633 N N . SER A 1 86 ? 15.075 -0.882 12.151 1.00 36.97 86 SER A N 1
ATOM 634 C CA . SER A 1 86 ? 16.492 -0.833 12.525 1.00 36.97 86 SER A CA 1
ATOM 635 C C . SER A 1 86 ? 16.638 0.092 13.719 1.00 36.97 86 SER A C 1
ATOM 637 O O . SER A 1 86 ? 16.068 1.204 13.624 1.00 36.97 86 SER A O 1
#